Protein AF-A0A7R9DTC5-F1 (afdb_monomer_lite)

Secondary structure (DSSP, 8-state):
-EE-SS-EE------TT-PPPPTT----SSSPP-TTT----HHHHHHHHHHHHHHHHHHHHT-TT-GGGG--

Foldseek 3Di:
DDDDPPDDDDDDDDCVVVDDDDPPADEPLCDDDDVPNPRPVNVVVVVVVVVVVVVVVVCQVPPPPRPVPPDD

pLDDT: mean 79.19, std 11.18, range [43.09, 90.31]

Organism: Timema poppense (NCBI:txid170557)

Sequence (72 aa):
MIYDDTKVGAWIIDFAKTHPLPNGMTVNHRQPWVQGNHEDGFLFGLDSLISIMEEVDLRTYFSPDNPVCTKS

InterPro domains:
  IPR005522 Inositol polyphosphate kinase [PF03770] (5-54)
  IPR038286 Inositol polyphosphate kinase superfamily [G3DSA:3.30.470.160] (1-57)

Structure (mmCIF, N/CA/C/O backbone):
data_AF-A0A7R9DTC5-F1
#
_entry.id   AF-A0A7R9DTC5-F1
#
loop_
_atom_site.group_PDB
_atom_site.id
_atom_site.type_symbol
_atom_site.label_atom_id
_atom_site.label_alt_id
_atom_site.label_comp_id
_atom_site.label_asym_id
_atom_site.label_entity_id
_atom_site.label_seq_id
_atom_site.pdbx_PDB_ins_code
_atom_site.Cartn_x
_atom_site.Cartn_y
_atom_site.Cartn_z
_atom_site.occupancy
_atom_site.B_iso_or_equiv
_atom_site.auth_seq_id
_atom_site.auth_comp_id
_atom_site.auth_asym_id
_atom_site.auth_atom_id
_atom_site.pdbx_PDB_model_num
ATOM 1 N N . MET A 1 1 ? 2.023 -7.098 -8.242 1.00 78.38 1 MET A N 1
ATOM 2 C CA . MET A 1 1 ? 2.988 -6.295 -9.020 1.00 78.38 1 MET A CA 1
ATOM 3 C C . MET A 1 1 ? 3.010 -6.857 -10.425 1.00 78.38 1 MET A C 1
ATOM 5 O O . MET A 1 1 ? 3.009 -8.074 -10.561 1.00 78.38 1 MET A O 1
ATOM 9 N N . ILE A 1 2 ? 2.941 -6.000 -11.436 1.00 87.38 2 ILE A N 1
ATOM 10 C CA . ILE A 1 2 ? 2.985 -6.391 -12.848 1.00 87.38 2 ILE A CA 1
ATOM 11 C C . ILE A 1 2 ? 4.063 -5.530 -13.495 1.00 87.38 2 ILE A C 1
ATOM 13 O O . ILE A 1 2 ? 4.094 -4.323 -13.256 1.00 87.38 2 ILE A O 1
ATOM 17 N N . TYR A 1 3 ? 4.948 -6.140 -14.274 1.00 88.81 3 TYR A N 1
ATOM 18 C CA . TYR A 1 3 ? 5.975 -5.425 -15.020 1.00 88.81 3 TYR A CA 1
ATOM 19 C C . TYR A 1 3 ? 6.057 -5.950 -16.455 1.00 88.81 3 TYR A C 1
ATOM 21 O O . TYR A 1 3 ? 5.767 -7.120 -16.707 1.00 88.81 3 TYR A O 1
ATOM 29 N N . ASP A 1 4 ? 6.426 -5.063 -17.374 1.00 90.31 4 ASP A N 1
ATOM 30 C CA . ASP A 1 4 ? 6.826 -5.357 -18.749 1.00 90.31 4 ASP A CA 1
ATOM 31 C C . ASP A 1 4 ? 8.193 -4.707 -19.037 1.00 90.31 4 ASP A C 1
ATOM 33 O O . ASP A 1 4 ? 8.781 -4.075 -18.157 1.00 90.31 4 ASP A O 1
ATOM 37 N N . ASP A 1 5 ? 8.704 -4.849 -20.261 1.00 86.12 5 ASP A N 1
ATOM 38 C CA . ASP A 1 5 ? 10.025 -4.335 -20.663 1.00 86.12 5 ASP A CA 1
ATOM 39 C C . ASP A 1 5 ? 10.162 -2.798 -20.563 1.00 86.12 5 ASP A C 1
ATOM 41 O O . ASP A 1 5 ? 11.259 -2.255 -20.684 1.00 86.12 5 ASP A O 1
ATOM 45 N N . THR A 1 6 ? 9.057 -2.075 -20.364 1.00 86.88 6 THR A N 1
ATOM 46 C CA . THR A 1 6 ? 8.988 -0.607 -20.391 1.00 86.88 6 THR A CA 1
ATOM 47 C C . THR A 1 6 ? 8.303 0.017 -19.175 1.00 86.88 6 THR A C 1
ATOM 49 O O . THR A 1 6 ? 8.453 1.220 -18.944 1.00 86.88 6 THR A O 1
ATOM 52 N N . LYS A 1 7 ? 7.514 -0.749 -18.415 1.00 86.69 7 LYS A N 1
ATOM 53 C CA . LYS A 1 7 ? 6.637 -0.241 -17.356 1.00 86.69 7 LYS A CA 1
ATOM 54 C C . LYS A 1 7 ? 6.562 -1.197 -16.181 1.00 86.69 7 LYS A C 1
ATOM 56 O O . LYS A 1 7 ? 6.490 -2.412 -16.328 1.00 86.69 7 LYS A O 1
ATOM 61 N N . VAL A 1 8 ? 6.461 -0.609 -14.996 1.00 89.06 8 VAL A N 1
ATOM 62 C CA . VAL A 1 8 ? 6.197 -1.314 -13.742 1.00 89.06 8 VAL A CA 1
ATOM 63 C C . VAL A 1 8 ? 4.950 -0.717 -13.104 1.00 89.06 8 VAL A C 1
ATOM 65 O O . VAL A 1 8 ? 4.777 0.501 -13.077 1.00 89.06 8 VAL A O 1
ATOM 68 N N . GLY A 1 9 ? 4.084 -1.581 -12.580 1.00 87.88 9 GLY A N 1
ATOM 69 C CA . GLY A 1 9 ? 2.879 -1.204 -11.858 1.00 87.88 9 GLY A CA 1
ATOM 70 C C . GLY A 1 9 ? 2.699 -2.002 -10.568 1.00 87.88 9 GLY A C 1
ATOM 71 O O . GLY A 1 9 ? 2.841 -3.232 -10.524 1.00 87.88 9 GLY A O 1
ATOM 72 N N . ALA A 1 10 ? 2.340 -1.294 -9.501 1.00 87.06 10 ALA A N 1
ATOM 73 C CA . ALA A 1 10 ? 1.981 -1.869 -8.216 1.00 87.06 10 ALA A CA 1
ATOM 74 C C . ALA A 1 10 ? 0.643 -1.284 -7.754 1.00 87.06 10 ALA A C 1
ATOM 76 O O . ALA A 1 10 ? 0.430 -0.076 -7.804 1.00 87.06 10 ALA A O 1
ATOM 77 N N . TRP A 1 11 ? -0.252 -2.158 -7.302 1.00 89.25 11 TRP A N 1
ATOM 78 C CA . TRP A 1 11 ? -1.564 -1.802 -6.774 1.00 89.25 11 TRP A CA 1
ATOM 79 C C . TRP A 1 11 ? -1.808 -2.601 -5.503 1.00 89.25 11 TRP A C 1
ATOM 81 O O . TRP A 1 11 ? -1.441 -3.777 -5.434 1.00 89.25 11 TRP A O 1
ATOM 91 N N . ILE A 1 12 ? -2.447 -1.967 -4.524 1.00 86.00 12 ILE A N 1
ATOM 92 C CA . ILE A 1 12 ? -3.021 -2.662 -3.374 1.00 86.00 12 ILE A CA 1
ATOM 93 C C . ILE A 1 12 ? -4.352 -3.247 -3.845 1.00 86.00 12 ILE A C 1
ATOM 95 O O . ILE A 1 12 ? -5.189 -2.527 -4.392 1.00 86.00 12 ILE A O 1
ATOM 99 N N . ILE A 1 13 ? -4.519 -4.555 -3.684 1.00 88.19 13 ILE A N 1
ATOM 100 C CA . ILE A 1 13 ? -5.710 -5.294 -4.110 1.00 88.19 13 ILE A CA 1
ATOM 101 C C . ILE A 1 13 ? -6.326 -6.026 -2.916 1.00 88.19 13 ILE A C 1
ATOM 103 O O . ILE A 1 13 ? -5.665 -6.208 -1.900 1.00 88.19 13 ILE A O 1
ATOM 107 N N . ASP A 1 14 ? -7.573 -6.467 -3.078 1.00 76.81 14 ASP A N 1
ATOM 108 C CA . ASP A 1 14 ? -8.359 -7.206 -2.079 1.00 76.81 14 ASP A CA 1
ATOM 109 C C . ASP A 1 14 ? -8.643 -6.441 -0.769 1.00 76.81 14 ASP A C 1
ATOM 111 O O . ASP A 1 14 ? -8.142 -6.752 0.308 1.00 76.81 14 ASP A O 1
ATOM 115 N N . PHE A 1 15 ? -9.537 -5.452 -0.863 1.00 80.94 15 PHE A N 1
ATOM 116 C CA . PHE A 1 15 ? -10.077 -4.729 0.295 1.00 80.94 15 PHE A CA 1
ATOM 117 C C . PHE A 1 15 ? -11.279 -5.432 0.947 1.00 80.94 15 PHE A C 1
ATOM 119 O O . PHE A 1 15 ? -11.947 -4.847 1.798 1.00 80.94 15 PHE A O 1
ATOM 126 N N . ALA A 1 16 ? -11.602 -6.675 0.563 1.00 75.38 16 ALA A N 1
ATOM 127 C CA . ALA A 1 16 ? -12.830 -7.341 1.008 1.00 75.38 16 ALA A CA 1
ATOM 128 C C . ALA A 1 16 ? -12.868 -7.604 2.526 1.00 75.38 16 ALA A C 1
ATOM 130 O O . ALA A 1 16 ? -13.941 -7.806 3.092 1.00 75.38 16 ALA A O 1
ATOM 131 N N . LYS A 1 17 ? -11.704 -7.588 3.186 1.00 73.81 17 LYS A N 1
ATOM 132 C CA . LYS A 1 17 ? -11.548 -7.755 4.640 1.00 73.81 17 LYS A CA 1
ATOM 133 C C . LYS A 1 17 ? -11.075 -6.481 5.346 1.00 73.81 17 LYS A C 1
ATOM 135 O O . LYS A 1 17 ? -10.756 -6.521 6.532 1.00 73.81 17 LYS A O 1
ATOM 140 N N . THR A 1 18 ? -11.011 -5.356 4.636 1.00 77.50 18 THR A N 1
ATOM 141 C CA . THR A 1 18 ? -10.623 -4.071 5.218 1.00 77.50 18 THR A CA 1
ATOM 142 C C . THR A 1 18 ? -11.834 -3.468 5.914 1.00 77.50 18 THR A C 1
ATOM 144 O O . THR A 1 18 ? -12.769 -2.991 5.273 1.00 77.50 18 THR A O 1
ATOM 147 N N . HIS A 1 19 ? -11.832 -3.515 7.243 1.00 77.69 19 HIS A N 1
ATOM 148 C CA . HIS A 1 19 ? -12.912 -2.970 8.056 1.00 77.69 19 HIS A CA 1
ATOM 149 C C . HIS A 1 19 ? -12.541 -1.586 8.600 1.00 77.69 19 HIS A C 1
ATOM 151 O O . HIS A 1 19 ? -11.397 -1.383 9.010 1.00 77.69 19 HIS A O 1
ATOM 157 N N . PRO A 1 20 ? -13.492 -0.634 8.639 1.00 79.31 20 PRO A N 1
ATOM 158 C CA . PRO A 1 20 ? -13.269 0.633 9.313 1.00 79.31 20 PRO A CA 1
ATOM 159 C C . PRO A 1 20 ? -13.031 0.395 10.806 1.00 79.31 20 PRO A C 1
ATOM 161 O O . PRO A 1 20 ? -13.671 -0.454 11.431 1.00 79.31 20 PRO A O 1
ATOM 164 N N . LEU A 1 21 ? -12.104 1.164 11.370 1.00 79.44 21 LEU A N 1
ATOM 165 C CA . LEU A 1 21 ? -11.802 1.116 12.793 1.00 79.44 21 LEU A CA 1
ATOM 166 C C . LEU A 1 21 ? -12.979 1.655 13.625 1.00 79.44 21 LEU A C 1
ATOM 168 O O . LEU A 1 21 ? -13.725 2.519 13.155 1.00 79.44 21 LEU A O 1
ATOM 172 N N . PRO A 1 22 ? -13.142 1.182 14.873 1.00 81.44 22 PRO A N 1
ATOM 173 C CA . PRO A 1 22 ? -14.074 1.778 15.822 1.00 81.44 22 PRO A CA 1
ATOM 174 C C . PRO A 1 22 ? -13.796 3.277 16.027 1.00 81.44 22 PRO A C 1
ATOM 176 O O . PRO A 1 22 ? -12.647 3.720 15.994 1.00 81.44 22 PRO A O 1
ATOM 179 N N . ASN A 1 23 ? -14.847 4.061 16.284 1.00 78.50 23 ASN A N 1
ATOM 180 C CA . ASN A 1 23 ? -14.733 5.508 16.490 1.00 78.50 23 ASN A CA 1
ATOM 181 C C . ASN A 1 23 ? -13.716 5.845 17.597 1.00 78.50 23 ASN A C 1
ATOM 183 O O . ASN A 1 23 ? -13.841 5.366 18.723 1.00 78.50 23 ASN A O 1
ATOM 187 N N . GLY A 1 24 ? -12.742 6.703 17.278 1.00 77.44 24 GLY A N 1
ATOM 188 C CA . GLY A 1 24 ? -11.707 7.158 18.215 1.00 77.44 24 GLY A CA 1
ATOM 189 C C . GLY A 1 24 ? -10.458 6.274 18.291 1.00 77.44 24 GLY A C 1
ATOM 190 O O . GLY A 1 24 ? -9.563 6.587 19.071 1.00 77.44 24 GLY A O 1
ATOM 191 N N . MET A 1 25 ? -10.372 5.206 17.492 1.00 73.88 25 MET A N 1
ATOM 192 C CA . MET A 1 25 ? -9.192 4.346 17.413 1.00 73.88 25 MET A CA 1
ATOM 193 C C . MET A 1 25 ? -8.413 4.598 16.118 1.00 73.88 25 MET A C 1
ATOM 195 O O . MET A 1 25 ? -8.983 4.654 15.031 1.00 73.88 25 MET A O 1
ATOM 199 N N . THR A 1 26 ? -7.096 4.732 16.241 1.00 79.56 26 THR A N 1
ATOM 200 C CA . THR A 1 26 ? -6.162 4.877 15.119 1.00 79.56 26 THR A CA 1
ATOM 201 C C . THR A 1 26 ? -5.076 3.825 15.239 1.00 79.56 26 THR A C 1
ATOM 203 O O . THR A 1 26 ? -4.521 3.652 16.323 1.00 79.56 26 THR A O 1
ATOM 206 N N . VAL A 1 27 ? -4.753 3.173 14.128 1.00 83.62 27 VAL A N 1
ATOM 207 C CA . VAL A 1 27 ? -3.625 2.241 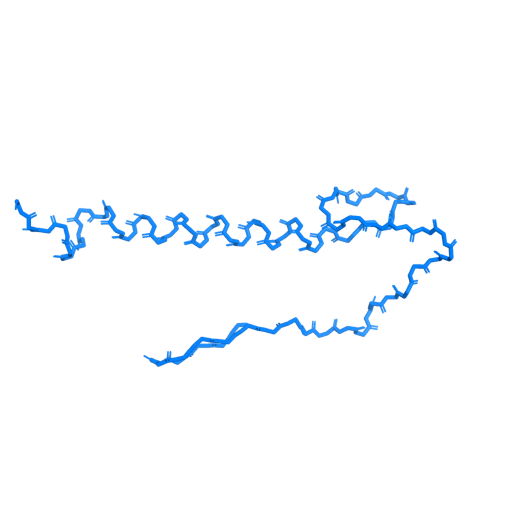14.017 1.00 83.62 27 VAL A CA 1
ATOM 208 C C . VAL A 1 27 ? -2.539 2.894 13.166 1.00 83.62 27 VAL A C 1
ATOM 210 O O . VAL A 1 27 ? -2.835 3.754 12.333 1.00 83.62 27 VAL A O 1
ATOM 213 N N . ASN A 1 28 ? -1.278 2.550 13.403 1.00 83.25 28 ASN A N 1
ATOM 214 C CA . ASN A 1 28 ? -0.145 3.099 12.653 1.00 83.25 28 ASN A CA 1
ATOM 215 C C . ASN A 1 28 ? 0.354 2.170 11.541 1.00 83.25 28 ASN A C 1
ATOM 217 O O . ASN A 1 28 ? 1.239 2.573 10.786 1.00 83.25 28 ASN A O 1
ATOM 221 N N . HIS A 1 29 ? -0.195 0.957 11.435 1.00 86.44 29 HIS A N 1
ATOM 222 C CA . HIS A 1 29 ? 0.124 -0.064 10.436 1.00 86.44 29 HIS A CA 1
ATOM 223 C C . HIS A 1 29 ? 1.598 -0.522 10.444 1.00 86.44 29 HIS A C 1
ATOM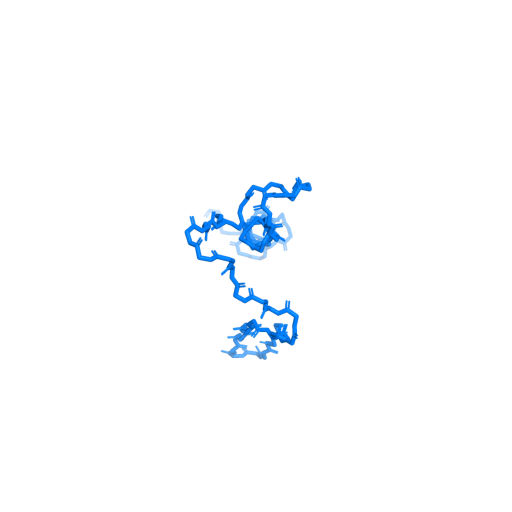 225 O O . HIS A 1 29 ? 2.035 -1.234 9.537 1.00 86.44 29 HIS A O 1
ATOM 231 N N . ARG A 1 30 ? 2.391 -0.099 11.437 1.00 86.06 30 ARG A N 1
ATOM 232 C CA . ARG A 1 30 ? 3.836 -0.366 11.573 1.00 86.06 30 ARG A CA 1
ATOM 233 C C . ARG A 1 30 ? 4.151 -1.208 12.803 1.00 86.06 30 ARG A C 1
ATOM 235 O O . ARG A 1 30 ? 5.139 -1.937 12.811 1.00 86.06 30 ARG A O 1
ATOM 242 N N . GLN A 1 31 ? 3.349 -1.083 13.854 1.00 84.44 31 GLN A N 1
ATOM 243 C CA . GLN A 1 31 ? 3.503 -1.864 15.070 1.00 84.44 31 GLN A CA 1
ATOM 244 C C . GLN A 1 31 ? 3.046 -3.314 14.851 1.00 84.44 31 GLN A C 1
ATOM 246 O O . GLN A 1 31 ? 2.152 -3.570 14.044 1.00 84.44 31 GLN A O 1
ATOM 251 N N . PRO A 1 32 ? 3.642 -4.282 15.569 1.00 83.19 32 PRO A N 1
ATOM 252 C CA . PRO A 1 32 ? 3.186 -5.662 15.512 1.00 83.19 32 PRO A CA 1
ATOM 253 C C . PRO A 1 32 ? 1.749 -5.785 16.034 1.00 83.19 32 PRO A C 1
ATOM 255 O O . PRO A 1 32 ? 1.361 -5.122 17.003 1.00 83.19 32 PRO A O 1
ATOM 258 N N . TRP A 1 33 ? 0.972 -6.675 15.414 1.00 84.75 33 TRP A N 1
ATOM 259 C CA . TRP A 1 33 ? -0.363 -7.012 15.899 1.00 84.75 33 TRP A CA 1
ATOM 260 C C . TRP A 1 33 ? -0.294 -7.613 17.303 1.00 84.75 33 TRP A C 1
ATOM 262 O O . TRP A 1 33 ? 0.476 -8.536 17.576 1.00 84.75 33 TRP A O 1
ATOM 272 N N . VAL A 1 34 ? -1.146 -7.098 18.184 1.00 84.94 34 VAL A N 1
ATOM 273 C CA . VAL A 1 34 ? -1.400 -7.622 19.523 1.00 84.94 34 VAL A CA 1
ATOM 274 C C . VAL A 1 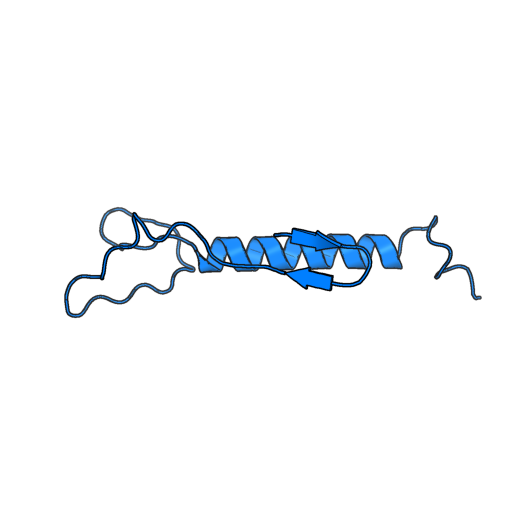34 ? -2.909 -7.631 19.719 1.00 84.94 34 VAL A C 1
ATOM 276 O O . VAL A 1 34 ? -3.614 -6.727 19.271 1.00 84.94 34 VAL A O 1
ATOM 279 N N . GLN A 1 35 ? -3.438 -8.639 20.408 1.00 84.50 35 GLN A N 1
ATOM 280 C CA . GLN A 1 35 ? -4.870 -8.711 20.678 1.00 84.50 35 GLN A CA 1
ATOM 281 C C . GLN A 1 35 ? -5.387 -7.394 21.298 1.00 84.50 35 GLN A C 1
ATOM 283 O O . GLN A 1 35 ? -4.981 -7.013 22.393 1.00 84.50 35 GLN A O 1
ATOM 288 N N . GLY A 1 36 ? -6.286 -6.708 20.582 1.00 82.06 36 GLY A N 1
ATOM 289 C CA . GLY A 1 36 ? -6.906 -5.446 21.004 1.00 82.06 36 GLY A CA 1
ATOM 290 C C . GLY A 1 36 ? -6.263 -4.158 20.473 1.00 82.06 36 GLY A C 1
ATOM 291 O O . GLY A 1 36 ? -6.861 -3.102 20.651 1.00 82.06 36 GLY A O 1
ATOM 292 N N . ASN A 1 37 ? -5.104 -4.208 19.800 1.00 82.44 37 ASN A N 1
ATOM 293 C CA . ASN A 1 37 ? -4.489 -3.012 19.197 1.00 82.44 37 ASN A CA 1
ATOM 294 C C . ASN A 1 37 ? -4.932 -2.739 17.747 1.00 82.44 37 ASN A C 1
ATOM 296 O O . ASN A 1 37 ? -4.682 -1.652 17.242 1.00 82.44 37 ASN A O 1
ATOM 300 N N . HIS A 1 38 ? -5.603 -3.703 17.104 1.00 82.00 38 HIS A N 1
ATOM 301 C CA . HIS A 1 38 ? -6.118 -3.622 15.728 1.00 82.00 38 HIS A CA 1
ATOM 302 C C . HIS A 1 38 ? -5.058 -3.361 14.639 1.00 82.00 38 HIS A C 1
ATOM 304 O O . HIS A 1 38 ? -5.423 -3.077 13.501 1.00 82.00 38 HIS A O 1
ATOM 310 N N . GLU A 1 39 ? -3.769 -3.497 14.956 1.00 86.81 39 GLU A N 1
ATOM 311 C CA . GLU A 1 39 ? -2.680 -3.320 13.991 1.00 86.81 39 GLU A CA 1
ATOM 312 C C . GLU A 1 39 ? -2.682 -4.442 12.947 1.00 86.81 39 GLU A C 1
ATOM 314 O O . GLU A 1 39 ? -2.809 -5.614 13.277 1.00 86.81 39 GLU A O 1
ATOM 319 N N . ASP A 1 40 ? -2.511 -4.115 11.674 1.00 83.19 40 ASP A N 1
ATOM 320 C CA . ASP A 1 40 ? -2.453 -5.100 10.584 1.00 83.19 40 ASP A CA 1
ATOM 321 C C . ASP A 1 40 ? -1.026 -5.324 10.055 1.00 83.19 40 ASP A C 1
ATOM 323 O O . ASP A 1 40 ? -0.781 -6.278 9.316 1.00 83.19 40 ASP A O 1
ATOM 327 N N . GLY A 1 41 ? -0.078 -4.461 10.438 1.00 84.50 41 GLY A N 1
ATOM 328 C CA . GLY A 1 41 ? 1.309 -4.507 9.980 1.00 84.50 41 GLY A CA 1
ATOM 329 C C . GLY A 1 41 ? 1.488 -4.201 8.489 1.00 84.50 41 GLY A C 1
ATOM 330 O O . GLY A 1 41 ? 2.519 -4.564 7.920 1.00 84.50 41 GLY A O 1
ATOM 331 N N . PHE A 1 42 ? 0.517 -3.555 7.833 1.00 86.31 42 PHE A N 1
ATOM 332 C CA . PHE A 1 42 ? 0.579 -3.305 6.390 1.00 86.31 42 PHE A CA 1
ATOM 333 C C . PHE A 1 42 ? 1.804 -2.467 5.981 1.00 86.31 42 PHE A C 1
ATOM 335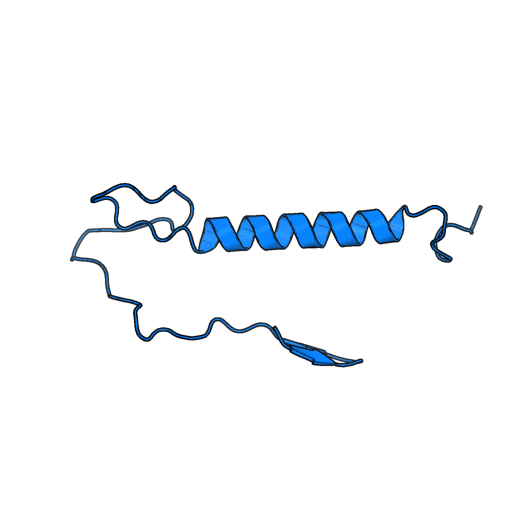 O O . PHE A 1 42 ? 2.543 -2.841 5.068 1.00 86.31 42 PHE A O 1
ATOM 342 N N . LEU A 1 43 ? 2.060 -1.356 6.680 1.00 87.12 43 LEU A N 1
ATOM 343 C CA . LEU A 1 43 ? 3.219 -0.502 6.408 1.00 87.12 43 LEU A CA 1
ATOM 344 C C . LEU A 1 43 ? 4.529 -1.166 6.833 1.00 87.12 43 LEU A C 1
ATOM 346 O O . LEU A 1 43 ? 5.521 -1.004 6.135 1.00 87.12 43 LEU A O 1
ATOM 350 N N . PHE A 1 44 ? 4.524 -1.966 7.902 1.00 87.50 44 PHE A N 1
ATOM 351 C CA . PHE A 1 44 ? 5.692 -2.762 8.290 1.00 87.50 44 PHE A CA 1
ATOM 352 C C . PHE A 1 44 ? 6.127 -3.732 7.174 1.00 87.50 44 PHE A C 1
ATOM 354 O O . PHE A 1 44 ? 7.312 -3.840 6.844 1.00 87.50 44 PHE A O 1
ATOM 361 N N . GLY A 1 45 ? 5.161 -4.417 6.553 1.00 85.94 45 GLY A N 1
ATOM 362 C CA . GLY A 1 45 ? 5.419 -5.282 5.403 1.00 85.94 45 GLY A CA 1
ATOM 363 C C . GLY A 1 45 ? 5.922 -4.507 4.182 1.00 85.94 45 GLY A C 1
ATOM 364 O O . GLY A 1 45 ? 6.826 -4.975 3.489 1.00 85.94 45 GLY A O 1
ATOM 365 N N . LEU A 1 46 ? 5.385 -3.307 3.943 1.00 89.12 46 LEU A N 1
ATOM 366 C CA . LEU A 1 46 ? 5.824 -2.440 2.849 1.00 89.12 46 LEU A CA 1
ATOM 367 C C . LEU A 1 46 ? 7.260 -1.935 3.045 1.00 89.12 46 LEU A C 1
ATOM 369 O O . LEU A 1 46 ? 8.037 -1.976 2.094 1.00 89.12 46 LEU A O 1
ATOM 373 N N . ASP A 1 47 ? 7.632 -1.517 4.258 1.00 89.12 47 ASP A N 1
ATOM 374 C CA . ASP A 1 47 ? 9.012 -1.120 4.568 1.00 89.12 47 ASP A CA 1
ATOM 375 C C . ASP A 1 47 ? 9.977 -2.284 4.310 1.00 89.12 47 ASP A C 1
ATOM 377 O O . ASP A 1 47 ? 11.003 -2.117 3.657 1.00 89.12 47 ASP A O 1
ATOM 381 N N . SER A 1 48 ? 9.606 -3.487 4.763 1.00 88.94 48 SER A N 1
ATOM 382 C CA . SER A 1 48 ? 10.405 -4.701 4.560 1.00 88.94 48 SER A CA 1
ATOM 383 C C . SER A 1 48 ? 10.599 -5.010 3.072 1.00 88.94 48 SER A C 1
ATOM 385 O O . SER A 1 48 ? 11.697 -5.368 2.649 1.00 88.94 48 SER A O 1
ATOM 387 N N . LEU A 1 49 ? 9.548 -4.842 2.261 1.00 88.69 49 LEU A N 1
ATOM 388 C CA . LEU A 1 49 ? 9.619 -5.025 0.812 1.00 88.69 49 LEU A CA 1
ATOM 389 C C . LEU A 1 49 ? 10.572 -4.013 0.161 1.00 88.69 49 LEU A C 1
ATOM 391 O O . LEU A 1 49 ? 11.378 -4.403 -0.682 1.00 88.69 49 LEU A O 1
ATOM 395 N N . ILE A 1 50 ? 10.500 -2.738 0.556 1.00 88.69 50 ILE A N 1
ATOM 396 C CA . ILE A 1 50 ? 11.392 -1.682 0.054 1.00 88.69 50 ILE A CA 1
ATOM 397 C C . ILE A 1 50 ? 12.846 -2.013 0.394 1.00 88.69 50 ILE A C 1
ATOM 399 O O . ILE A 1 50 ? 13.675 -2.044 -0.511 1.00 88.69 50 ILE A O 1
ATOM 403 N N . SER A 1 51 ? 13.146 -2.348 1.652 1.00 90.06 51 SER A N 1
ATOM 404 C CA . SER A 1 51 ? 14.514 -2.668 2.076 1.00 90.06 51 SER A CA 1
ATOM 405 C C . SER A 1 51 ? 15.114 -3.854 1.315 1.00 90.06 51 SER A C 1
ATOM 407 O O . SER A 1 51 ? 16.281 -3.811 0.935 1.00 90.06 51 SER A O 1
ATOM 409 N N . ILE A 1 52 ? 14.325 -4.900 1.042 1.00 88.50 52 ILE A N 1
ATOM 410 C CA . ILE A 1 52 ? 14.786 -6.045 0.239 1.00 88.50 52 ILE A CA 1
ATOM 411 C C . ILE A 1 52 ? 15.064 -5.620 -1.210 1.00 88.50 52 ILE A C 1
ATOM 413 O O . ILE A 1 52 ? 16.060 -6.048 -1.792 1.00 88.50 52 ILE A O 1
ATOM 417 N N . MET A 1 53 ? 14.206 -4.786 -1.807 1.00 86.81 53 MET A N 1
ATOM 418 C CA . MET A 1 53 ? 14.415 -4.294 -3.175 1.00 86.81 53 MET A CA 1
ATOM 419 C C . MET A 1 53 ? 15.674 -3.424 -3.280 1.00 86.81 53 MET A C 1
ATOM 421 O O . MET A 1 53 ? 16.449 -3.602 -4.216 1.00 86.81 53 MET A O 1
ATOM 425 N N . GLU A 1 54 ? 15.913 -2.547 -2.304 1.00 87.62 54 GLU A N 1
ATOM 426 C CA . GLU A 1 54 ? 17.135 -1.737 -2.222 1.00 87.62 54 GLU A CA 1
ATOM 427 C C . GLU A 1 54 ? 18.385 -2.613 -2.077 1.00 87.62 54 GLU A C 1
ATOM 429 O O . GLU A 1 54 ? 19.387 -2.392 -2.754 1.00 87.62 54 GLU A O 1
ATOM 434 N N . GLU A 1 55 ? 18.332 -3.651 -1.242 1.00 85.69 55 GLU A N 1
ATOM 435 C CA . GLU A 1 55 ? 19.448 -4.582 -1.081 1.00 85.69 55 GLU A CA 1
ATOM 436 C C . GLU A 1 55 ? 19.771 -5.330 -2.385 1.00 85.69 55 GLU A C 1
ATOM 438 O O . GLU A 1 55 ? 20.941 -5.487 -2.742 1.00 85.69 55 GLU A O 1
ATOM 443 N N . VAL A 1 56 ? 18.751 -5.788 -3.115 1.00 84.19 56 VAL A N 1
ATOM 444 C CA . VAL A 1 56 ? 18.927 -6.477 -4.404 1.00 84.19 56 VAL A CA 1
ATOM 445 C C . VAL A 1 56 ? 19.502 -5.539 -5.468 1.00 84.19 56 VAL A C 1
ATOM 447 O O . VAL A 1 56 ? 20.385 -5.951 -6.227 1.00 84.19 56 VAL A O 1
ATOM 450 N N . ASP A 1 57 ? 19.056 -4.283 -5.506 1.00 78.19 57 ASP A N 1
ATOM 451 C CA . ASP A 1 57 ? 19.586 -3.275 -6.426 1.00 78.19 57 ASP A CA 1
ATOM 452 C C . ASP A 1 57 ? 21.071 -2.999 -6.137 1.00 78.19 57 ASP A C 1
ATOM 454 O O . ASP A 1 57 ? 21.928 -3.154 -7.010 1.00 78.19 57 ASP A O 1
ATOM 458 N N . LEU A 1 58 ? 21.421 -2.745 -4.873 1.00 72.62 58 LEU A N 1
ATOM 459 C CA . LEU A 1 58 ? 22.807 -2.523 -4.449 1.00 72.62 58 LEU A CA 1
ATOM 460 C C . LEU A 1 58 ? 23.709 -3.734 -4.729 1.00 72.62 58 LEU A C 1
ATOM 462 O O . LEU A 1 58 ? 24.835 -3.571 -5.202 1.00 72.62 58 LEU A O 1
ATOM 466 N N . ARG A 1 59 ? 23.223 -4.961 -4.500 1.00 68.12 59 ARG A N 1
ATOM 467 C CA . ARG A 1 59 ? 23.958 -6.187 -4.860 1.00 68.12 59 ARG A CA 1
ATOM 468 C C . ARG A 1 59 ? 24.197 -6.288 -6.362 1.00 68.12 59 ARG A C 1
ATOM 470 O O . ARG A 1 59 ? 25.248 -6.775 -6.765 1.00 68.12 59 ARG A O 1
ATOM 477 N N . THR A 1 60 ? 23.262 -5.821 -7.186 1.00 65.88 60 THR A N 1
ATOM 478 C CA . THR A 1 60 ? 23.429 -5.796 -8.642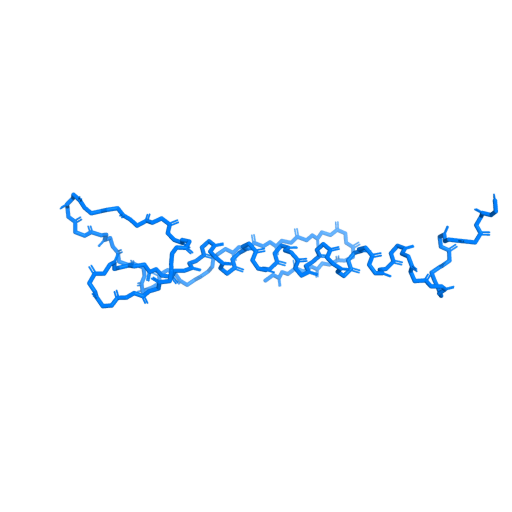 1.00 65.88 60 THR A CA 1
ATOM 479 C C . THR A 1 60 ? 24.493 -4.774 -9.035 1.00 65.88 60 THR A C 1
ATOM 481 O O . THR A 1 60 ? 25.400 -5.118 -9.788 1.00 65.88 60 THR A O 1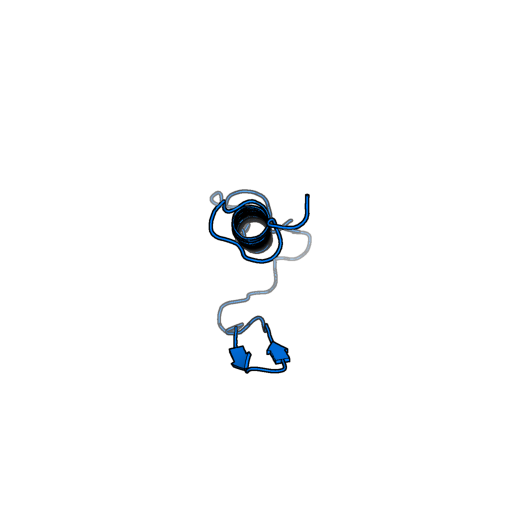
ATOM 484 N N . TYR A 1 61 ? 24.477 -3.566 -8.464 1.00 64.44 61 TYR A N 1
ATOM 485 C CA . TYR A 1 61 ? 25.490 -2.532 -8.721 1.00 64.44 61 TYR A CA 1
ATOM 486 C C . TYR A 1 61 ? 26.916 -2.947 -8.328 1.00 64.44 61 TYR A C 1
ATOM 488 O O . TYR A 1 61 ? 27.846 -2.675 -9.083 1.00 64.44 61 TYR A O 1
ATOM 496 N N . PHE A 1 62 ? 27.089 -3.634 -7.196 1.00 64.69 62 PHE A N 1
ATOM 497 C CA . PHE A 1 62 ? 28.405 -4.034 -6.674 1.00 64.69 62 PHE A CA 1
ATOM 498 C C . PHE A 1 62 ? 28.785 -5.497 -6.952 1.00 64.69 62 PHE A C 1
ATOM 500 O O . PHE A 1 62 ? 29.790 -5.977 -6.423 1.00 64.69 62 PHE A O 1
ATOM 507 N N . SER A 1 63 ? 28.012 -6.224 -7.764 1.00 66.12 63 SER A N 1
ATOM 508 C CA . SER A 1 63 ? 28.375 -7.591 -8.144 1.00 66.12 63 SER A CA 1
ATOM 509 C C . SER A 1 63 ? 29.654 -7.580 -8.997 1.00 66.12 63 SER A C 1
ATOM 511 O O . SER A 1 63 ? 29.704 -6.842 -9.984 1.00 66.12 63 SER A O 1
ATOM 513 N N . PRO A 1 64 ? 30.674 -8.403 -8.682 1.00 65.44 64 PRO A N 1
ATOM 514 C CA . PRO A 1 64 ? 31.899 -8.499 -9.481 1.00 65.44 64 PRO A CA 1
ATOM 515 C C . PRO A 1 64 ? 31.650 -8.989 -10.918 1.00 65.44 64 PRO A C 1
ATOM 517 O O . PRO A 1 64 ? 32.490 -8.765 -11.786 1.00 65.44 64 PRO A O 1
ATOM 520 N N . ASP A 1 65 ? 30.483 -9.586 -11.182 1.00 68.19 65 ASP A N 1
ATOM 521 C CA . ASP A 1 65 ? 30.042 -10.021 -12.512 1.00 68.19 65 ASP A CA 1
ATOM 522 C C . ASP A 1 65 ? 29.184 -8.962 -13.247 1.00 68.19 65 ASP A C 1
ATOM 524 O O . ASP A 1 65 ? 28.696 -9.212 -14.351 1.00 68.19 65 ASP A O 1
ATOM 528 N N . ASN A 1 66 ? 28.966 -7.774 -12.662 1.00 60.25 66 ASN A N 1
ATOM 529 C CA . ASN A 1 66 ? 28.185 -6.706 -13.291 1.00 60.25 66 ASN A CA 1
ATOM 530 C C . ASN A 1 66 ? 29.023 -5.948 -14.348 1.00 60.25 66 ASN A C 1
ATOM 532 O O . ASN A 1 66 ? 30.030 -5.323 -13.998 1.00 60.25 66 ASN A O 1
ATOM 536 N N . PRO A 1 67 ? 28.594 -5.893 -15.628 1.00 57.78 67 PRO A N 1
ATOM 537 C CA . PRO A 1 67 ? 29.320 -5.180 -16.682 1.00 57.78 67 PRO A CA 1
ATOM 538 C C . PRO A 1 67 ? 29.453 -3.665 -16.441 1.00 57.78 67 PRO A C 1
ATOM 540 O O . PRO A 1 67 ? 30.339 -3.041 -17.028 1.00 57.78 67 PRO A O 1
ATOM 543 N N . VAL A 1 68 ? 28.631 -3.064 -15.568 1.00 58.56 68 VAL A N 1
ATOM 544 C CA . VAL A 1 68 ? 28.705 -1.629 -15.224 1.00 58.56 68 VAL A CA 1
ATOM 545 C C . VAL A 1 68 ? 29.955 -1.296 -14.394 1.00 58.56 68 VAL A C 1
ATOM 547 O O . VAL A 1 68 ? 30.498 -0.201 -14.527 1.00 58.56 68 VAL A O 1
ATOM 550 N N . CYS A 1 69 ? 30.473 -2.242 -13.602 1.00 51.97 69 CYS A N 1
ATOM 551 C CA . CYS A 1 69 ? 31.593 -2.013 -12.680 1.00 51.97 69 CYS A CA 1
ATOM 552 C C . CYS A 1 69 ? 32.987 -2.266 -13.301 1.00 51.97 69 CYS A C 1
ATOM 554 O O . CYS A 1 69 ? 33.985 -2.328 -12.588 1.00 51.97 69 CYS A O 1
ATOM 556 N N . THR A 1 70 ? 33.092 -2.395 -14.631 1.00 51.78 70 THR A N 1
ATOM 557 C CA . THR A 1 70 ? 34.379 -2.629 -15.327 1.00 51.78 70 THR A CA 1
ATOM 558 C C . THR A 1 70 ? 35.062 -1.366 -15.858 1.00 51.78 70 THR A C 1
ATOM 560 O O . THR A 1 70 ? 36.073 -1.461 -16.555 1.00 51.78 70 THR A O 1
ATOM 563 N N . LYS A 1 71 ? 34.571 -0.165 -15.530 1.00 43.09 71 LYS A N 1
ATOM 564 C CA . LYS A 1 71 ? 35.301 1.071 -15.847 1.00 43.09 71 LYS A CA 1
ATOM 565 C C . LYS A 1 71 ? 36.138 1.524 -14.651 1.00 43.09 71 LYS A C 1
ATOM 567 O O . LYS A 1 71 ? 35.612 2.090 -13.699 1.00 43.09 71 LYS A O 1
ATOM 572 N N . SER A 1 72 ? 37.424 1.173 -14.762 1.00 44.59 72 SER A N 1
ATOM 573 C CA . SER A 1 72 ? 38.590 1.664 -14.013 1.00 44.59 72 SER A CA 1
ATOM 574 C C . SER A 1 72 ? 38.624 3.178 -13.831 1.00 44.59 72 SER A C 1
ATOM 576 O O . SER A 1 72 ? 38.071 3.897 -14.693 1.00 44.59 72 SER A O 1
#

Radius of gyration: 18.91 Å; chains: 1; bounding box: 53×17×42 Å